Protein AF-A0A6J4R213-F1 (afdb_monomer_lite)

Sequence (146 aa):
MLTLKAARKRARQRRKAQMAAIAESDTQGRPTAKRPRILISVEPRAYRETIGDALQILRPCVEVTVVEPVDLLGEISRLEPALVICSVPETTEAGYGRFGWVEYRPYERPEARIILEGRCSEVEAVELADLLSVVDYCTAVAKTPR

Radius of gyration: 15.31 Å; chains: 1; bounding box: 41×36×39 Å

Foldseek 3Di:
DPPPVVVLVVVVVVLVVVLVVLQPPDDDDDDPQDQAEEEEAEPPPVVSVVLQVVCCVVPVSHHYHYDHPVCVQVCCVVPVHQEYAYCDDDDVSSPQQSHKYWNAQQPDPCRIWIAHNNDIDTHNHDDSVNVNSRVVSSRSVSVDDD

pLDDT: mean 80.37, std 19.04, range [37.5, 97.88]

Organism: NCBI:txid349277

Structure (mmCIF, N/CA/C/O backbone):
data_AF-A0A6J4R213-F1
#
_entry.id   AF-A0A6J4R213-F1
#
loop_
_atom_site.group_PDB
_atom_site.id
_atom_site.type_symbol
_atom_site.label_atom_id
_atom_site.label_alt_id
_atom_site.label_comp_id
_atom_site.label_asym_id
_atom_site.label_entity_id
_atom_site.label_seq_id
_atom_site.pdbx_PDB_ins_code
_atom_site.Cartn_x
_atom_site.Cartn_y
_atom_site.Cartn_z
_atom_site.occupancy
_atom_site.B_iso_or_equiv
_atom_site.auth_seq_id
_atom_site.auth_comp_id
_atom_site.auth_asym_id
_atom_site.auth_atom_id
_atom_site.pdbx_PDB_model_num
ATOM 1 N N . MET A 1 1 ? 25.607 -19.049 2.916 1.00 44.56 1 MET A N 1
ATOM 2 C CA . MET A 1 1 ? 24.168 -18.756 2.686 1.00 44.56 1 MET A CA 1
ATOM 3 C C . MET A 1 1 ? 23.314 -18.572 3.960 1.00 44.56 1 MET A C 1
ATOM 5 O O . MET A 1 1 ? 22.196 -18.089 3.830 1.00 44.56 1 MET A O 1
ATOM 9 N N . LEU A 1 2 ? 23.789 -18.870 5.185 1.00 46.53 2 LEU A N 1
ATOM 10 C CA . LEU A 1 2 ? 22.988 -18.733 6.426 1.00 46.53 2 LEU A CA 1
ATOM 11 C C . LEU A 1 2 ? 22.939 -17.321 7.064 1.00 46.53 2 LEU A C 1
ATOM 13 O O . LEU A 1 2 ? 22.125 -17.078 7.951 1.00 46.53 2 LEU A O 1
ATOM 17 N N . THR A 1 3 ? 23.767 -16.371 6.627 1.00 53.69 3 THR A N 1
ATOM 18 C CA . THR A 1 3 ? 23.972 -15.077 7.312 1.00 53.69 3 THR A CA 1
ATOM 19 C C . THR A 1 3 ? 22.920 -14.005 6.995 1.00 53.69 3 THR A C 1
ATOM 21 O O . THR A 1 3 ? 22.536 -13.245 7.884 1.00 53.69 3 THR A O 1
ATOM 24 N N . LEU A 1 4 ? 22.361 -13.984 5.779 1.00 51.00 4 LEU A N 1
ATOM 25 C CA . LEU A 1 4 ? 21.338 -13.001 5.376 1.00 51.00 4 LEU A CA 1
ATOM 26 C C . LEU A 1 4 ? 19.986 -13.205 6.081 1.00 51.00 4 LEU A C 1
ATOM 28 O O . LEU A 1 4 ? 19.347 -12.231 6.471 1.00 51.00 4 LEU A O 1
ATOM 32 N N . LYS A 1 5 ? 19.554 -14.454 6.318 1.00 42.34 5 LYS A N 1
ATOM 33 C CA . LYS A 1 5 ? 18.283 -14.738 7.020 1.00 42.34 5 LYS A CA 1
ATOM 34 C C . LYS A 1 5 ? 18.301 -14.261 8.478 1.00 42.34 5 LYS A C 1
ATOM 36 O O . LYS A 1 5 ? 17.301 -13.741 8.970 1.00 42.34 5 LYS A O 1
ATOM 41 N N . ALA A 1 6 ? 19.438 -14.394 9.161 1.00 43.41 6 ALA A N 1
ATOM 42 C CA . ALA A 1 6 ? 19.582 -13.989 10.558 1.00 43.41 6 ALA A CA 1
ATO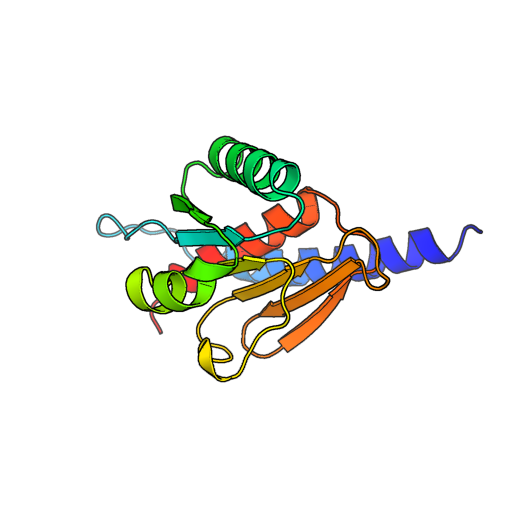M 43 C C . ALA A 1 6 ? 19.622 -12.459 10.729 1.00 43.41 6 ALA A C 1
ATOM 45 O O . ALA A 1 6 ? 19.000 -11.934 11.654 1.00 43.41 6 ALA A O 1
ATOM 46 N N . ALA A 1 7 ? 20.289 -11.737 9.820 1.00 49.31 7 ALA A N 1
ATOM 47 C CA . ALA A 1 7 ? 20.299 -10.272 9.808 1.00 49.31 7 ALA A CA 1
ATOM 48 C C . ALA A 1 7 ? 18.902 -9.692 9.510 1.00 49.31 7 ALA A C 1
ATOM 50 O O . ALA A 1 7 ? 18.431 -8.816 10.239 1.00 49.31 7 ALA A O 1
ATOM 51 N N . ARG A 1 8 ? 18.190 -10.268 8.526 1.00 54.91 8 ARG A N 1
ATOM 52 C CA . ARG A 1 8 ? 16.789 -9.938 8.197 1.00 54.91 8 ARG A CA 1
ATOM 53 C C . ARG A 1 8 ? 15.860 -10.106 9.400 1.00 54.91 8 ARG A C 1
ATOM 55 O O . ARG A 1 8 ? 15.078 -9.211 9.706 1.00 54.91 8 ARG A O 1
ATOM 62 N N . LYS A 1 9 ? 15.995 -11.213 10.143 1.00 48.47 9 LYS A N 1
ATOM 63 C CA . LYS A 1 9 ? 15.197 -11.478 11.352 1.00 48.47 9 LYS A CA 1
ATOM 64 C C . LYS A 1 9 ? 15.429 -10.430 12.446 1.00 48.47 9 LYS A C 1
ATOM 66 O O . LYS A 1 9 ? 14.470 -10.009 13.083 1.00 48.47 9 LYS A O 1
ATOM 71 N N . ARG A 1 10 ? 16.674 -9.971 12.636 1.00 54.12 10 ARG A N 1
ATOM 72 C CA . ARG A 1 10 ? 17.026 -8.956 13.649 1.00 54.12 10 ARG A CA 1
ATOM 73 C C . ARG A 1 10 ? 16.529 -7.556 13.284 1.00 54.12 10 ARG A C 1
ATOM 75 O O . ARG A 1 10 ? 16.024 -6.863 14.163 1.00 54.12 10 ARG A O 1
ATOM 82 N N . ALA A 1 11 ? 16.617 -7.157 12.013 1.00 54.28 11 ALA A N 1
ATOM 83 C CA . ALA A 1 11 ? 16.046 -5.893 11.538 1.00 54.28 11 ALA A CA 1
ATOM 84 C C . ALA A 1 11 ? 14.510 -5.897 11.656 1.00 54.28 11 ALA A C 1
ATOM 86 O O . ALA A 1 11 ? 13.928 -4.957 12.197 1.00 54.28 11 ALA A O 1
ATOM 87 N N . ARG A 1 12 ? 13.870 -7.013 11.273 1.00 55.16 12 ARG A N 1
ATOM 88 C CA . ARG A 1 12 ? 12.427 -7.251 11.437 1.00 55.16 12 ARG A CA 1
ATOM 89 C C . ARG A 1 12 ? 11.994 -7.217 12.903 1.00 55.16 12 ARG A C 1
ATOM 91 O O . ARG A 1 12 ? 10.991 -6.591 13.222 1.00 55.16 12 ARG A O 1
ATOM 98 N N . GLN A 1 13 ? 12.754 -7.839 13.809 1.00 53.97 13 GLN A N 1
ATOM 99 C CA . GLN A 1 13 ? 12.469 -7.810 15.249 1.00 53.97 13 GLN A CA 1
ATOM 100 C C . GLN A 1 13 ? 12.638 -6.421 15.859 1.00 53.97 13 GLN A C 1
ATOM 102 O O . GLN A 1 13 ? 11.805 -6.034 16.669 1.00 53.97 13 GLN A O 1
ATOM 107 N N . ARG A 1 14 ? 13.663 -5.657 15.461 1.00 58.22 14 ARG A N 1
ATOM 108 C CA . ARG A 1 14 ? 13.836 -4.271 15.925 1.00 58.22 14 ARG A CA 1
ATOM 109 C C . ARG A 1 14 ? 12.687 -3.379 15.462 1.00 58.22 14 ARG A C 1
ATOM 111 O O . ARG A 1 14 ? 12.147 -2.639 16.273 1.00 58.22 14 ARG A O 1
ATOM 118 N N . ARG A 1 15 ? 12.257 -3.523 14.203 1.00 63.62 15 ARG A N 1
ATOM 119 C CA . ARG A 1 15 ? 11.107 -2.793 13.654 1.00 63.62 15 ARG A CA 1
ATOM 120 C C . ARG A 1 15 ? 9.810 -3.192 14.362 1.00 63.62 15 ARG A C 1
ATOM 122 O O . ARG A 1 15 ? 9.115 -2.325 14.867 1.00 63.62 15 ARG A O 1
ATOM 129 N N . LYS A 1 16 ? 9.544 -4.494 14.523 1.00 52.97 16 LYS A N 1
ATOM 130 C CA . LYS A 1 16 ? 8.367 -5.006 15.248 1.00 52.97 16 LYS A CA 1
ATOM 131 C C . LYS A 1 16 ? 8.330 -4.548 16.712 1.00 52.97 16 LYS A C 1
ATOM 133 O O . LYS A 1 16 ? 7.267 -4.186 17.193 1.00 52.97 16 LYS A O 1
ATOM 138 N N . ALA A 1 17 ? 9.469 -4.540 17.407 1.00 52.00 17 ALA A N 1
ATOM 139 C CA . ALA A 1 17 ? 9.559 -4.080 18.795 1.00 52.00 17 ALA A CA 1
ATOM 140 C C . ALA A 1 17 ? 9.322 -2.566 18.919 1.00 52.00 17 ALA A C 1
ATOM 142 O O . ALA A 1 17 ? 8.603 -2.130 19.811 1.00 52.00 17 ALA A O 1
ATOM 143 N N . GLN A 1 18 ? 9.866 -1.775 17.991 1.00 56.78 18 GLN A N 1
ATOM 144 C CA . GLN A 1 18 ? 9.638 -0.331 17.948 1.00 56.78 18 GLN A CA 1
ATOM 145 C C . GLN A 1 18 ? 8.186 0.020 17.583 1.00 56.78 18 GLN A C 1
ATOM 147 O O . GLN A 1 18 ? 7.657 1.010 18.070 1.00 56.78 18 GLN A O 1
ATOM 152 N N . MET A 1 19 ? 7.528 -0.816 16.774 1.00 55.09 19 MET A N 1
ATOM 153 C CA . MET A 1 19 ? 6.115 -0.675 16.408 1.00 55.09 19 MET A CA 1
ATOM 154 C C . MET A 1 19 ? 5.158 -1.114 17.525 1.00 55.09 19 MET A C 1
ATOM 156 O O . MET A 1 19 ? 4.135 -0.469 17.731 1.00 55.09 19 MET A O 1
ATOM 160 N N . ALA A 1 20 ? 5.490 -2.176 18.267 1.00 49.78 20 ALA A N 1
ATOM 161 C CA . ALA A 1 20 ? 4.687 -2.654 19.395 1.00 49.78 20 ALA A CA 1
ATOM 162 C C . ALA A 1 20 ? 4.651 -1.641 20.552 1.00 49.78 20 ALA A C 1
ATOM 164 O O . ALA A 1 20 ? 3.597 -1.429 21.139 1.00 49.78 20 ALA A O 1
ATOM 165 N N . ALA A 1 21 ? 5.766 -0.949 20.813 1.00 49.88 21 ALA A N 1
ATOM 166 C CA . ALA A 1 21 ? 5.860 0.053 21.877 1.00 49.88 21 ALA A CA 1
ATOM 167 C C . ALA A 1 21 ? 4.953 1.286 21.674 1.00 49.88 21 ALA A C 1
ATOM 169 O O . ALA A 1 21 ? 4.696 2.014 22.626 1.00 49.88 21 ALA A O 1
ATOM 170 N N . ILE A 1 22 ? 4.474 1.535 20.450 1.00 52.34 22 ILE A N 1
ATOM 171 C CA . ILE A 1 22 ? 3.596 2.674 20.125 1.00 52.34 22 ILE A CA 1
ATOM 172 C C . ILE A 1 22 ? 2.112 2.267 20.207 1.00 52.34 22 ILE A C 1
ATOM 174 O O . ILE A 1 22 ? 1.252 3.110 20.444 1.00 52.34 22 ILE A O 1
ATOM 178 N N . ALA A 1 23 ? 1.803 0.976 20.044 1.00 50.28 23 ALA A N 1
ATOM 179 C CA . ALA A 1 23 ? 0.433 0.469 19.965 1.00 50.28 23 ALA A CA 1
ATOM 180 C C . ALA A 1 23 ? -0.250 0.257 21.333 1.00 50.28 23 ALA A C 1
ATOM 182 O O . ALA A 1 23 ? -1.474 0.179 21.383 1.00 50.28 23 ALA A O 1
ATOM 183 N N . GLU A 1 24 ? 0.506 0.150 22.430 1.00 46.56 24 GLU A N 1
ATOM 184 C CA . GLU A 1 24 ? -0.034 -0.215 23.754 1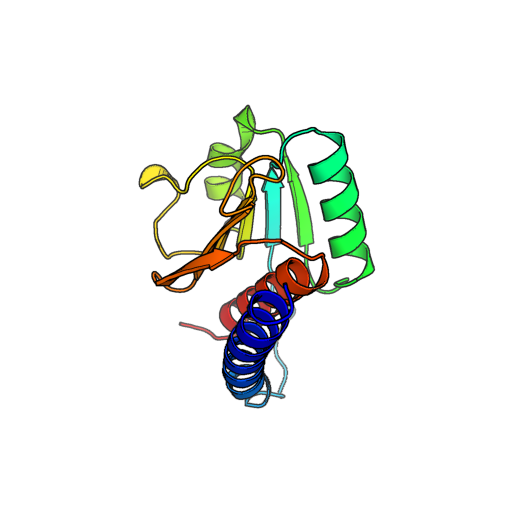.00 46.56 24 GLU A CA 1
ATOM 185 C C . GLU A 1 24 ? -0.625 0.956 24.560 1.00 46.56 24 GLU A C 1
ATOM 187 O O . GLU A 1 24 ? -1.270 0.722 25.580 1.00 46.56 24 GLU A O 1
ATOM 192 N N . SER A 1 25 ? -0.456 2.205 24.122 1.00 45.34 25 SER A N 1
ATOM 193 C CA . SER A 1 25 ? -0.666 3.354 25.014 1.00 45.34 25 SER A CA 1
ATOM 194 C C . SER A 1 25 ? -2.059 3.979 25.034 1.00 45.34 25 SER A C 1
ATOM 196 O O . SER A 1 25 ? -2.246 4.885 25.835 1.00 45.34 25 SER A O 1
ATOM 198 N N . ASP A 1 26 ? -3.042 3.560 24.230 1.00 44.81 26 ASP A N 1
ATOM 199 C CA . ASP A 1 26 ? -4.327 4.273 24.272 1.00 44.81 26 ASP A CA 1
ATOM 200 C C . ASP A 1 26 ? -5.547 3.421 23.920 1.00 44.81 26 ASP A C 1
ATOM 202 O O . ASP A 1 26 ? -5.850 3.120 22.764 1.00 44.81 26 ASP A O 1
ATOM 206 N N . THR A 1 27 ? -6.281 3.050 24.967 1.00 45.03 27 THR A N 1
ATOM 207 C CA . THR A 1 27 ? -7.622 2.476 24.880 1.00 45.03 27 THR A CA 1
ATOM 208 C C . THR A 1 27 ? -8.572 3.362 25.667 1.00 45.03 27 THR A C 1
ATOM 210 O O . THR A 1 27 ? -8.829 3.072 26.823 1.00 45.03 27 THR A O 1
ATOM 213 N N . GLN A 1 28 ? -9.169 4.391 25.066 1.00 42.00 28 GLN A N 1
ATOM 214 C CA . GLN A 1 28 ? -10.525 4.790 25.462 1.00 42.00 28 GLN A CA 1
ATOM 215 C C . GLN A 1 28 ? -11.218 5.621 24.372 1.00 42.00 28 GLN A C 1
ATOM 217 O O . GLN A 1 28 ? -10.642 6.522 23.772 1.00 42.00 28 GLN A O 1
ATOM 222 N N . GLY A 1 29 ? -12.466 5.250 24.076 1.00 52.22 29 GLY A N 1
ATOM 223 C CA . GLY A 1 29 ? -13.178 5.628 22.858 1.00 52.22 29 GLY A CA 1
ATOM 224 C C . GLY A 1 29 ? -13.765 7.041 22.803 1.00 52.22 29 GLY A C 1
ATOM 225 O O . GLY A 1 29 ? -14.162 7.614 23.815 1.00 52.22 29 GLY A O 1
ATOM 226 N N . ARG A 1 30 ? -13.911 7.542 21.565 1.00 37.50 30 ARG A N 1
ATOM 227 C CA . ARG A 1 30 ? -14.875 8.571 21.125 1.00 37.50 30 ARG A CA 1
ATOM 228 C C . ARG A 1 30 ? -14.953 8.607 19.577 1.00 37.50 30 ARG A C 1
ATOM 230 O O . ARG A 1 30 ? -14.327 7.765 18.941 1.00 37.50 30 ARG A O 1
ATOM 237 N N . PRO A 1 31 ? -15.724 9.548 18.992 1.00 41.41 31 PRO A N 1
ATOM 238 C CA . PRO A 1 31 ? -16.823 9.325 18.033 1.00 41.41 31 PRO A CA 1
ATOM 239 C C . PRO A 1 31 ? -16.362 8.696 16.711 1.00 41.41 31 PRO A C 1
ATOM 241 O O . PRO A 1 31 ? -15.197 8.854 16.384 1.00 41.41 31 PRO A O 1
ATOM 244 N N . THR A 1 32 ? -17.258 8.021 15.965 1.00 50.38 32 THR A N 1
ATOM 245 C CA . THR A 1 32 ? -16.986 7.224 14.740 1.00 50.38 32 THR A CA 1
ATOM 246 C C . THR A 1 32 ? -15.838 7.787 13.899 1.00 50.38 32 THR A C 1
ATOM 248 O O . THR A 1 32 ? -16.048 8.584 12.984 1.00 50.38 32 THR A O 1
ATOM 251 N N . ALA A 1 33 ? -14.612 7.408 14.261 1.00 58.75 33 ALA A N 1
ATOM 252 C CA . ALA A 1 33 ? -13.419 7.962 13.661 1.00 58.75 33 ALA A CA 1
ATOM 253 C C . ALA A 1 33 ? -13.434 7.520 12.205 1.00 58.75 33 ALA A C 1
ATOM 255 O O . ALA A 1 33 ? -13.605 6.327 11.928 1.00 58.75 33 ALA A O 1
ATOM 256 N N . LYS A 1 34 ? -13.326 8.484 11.285 1.00 72.94 34 LYS A N 1
ATOM 257 C CA . LYS A 1 34 ? -13.209 8.212 9.853 1.00 72.94 34 LYS A CA 1
ATOM 258 C C . LYS A 1 34 ? -12.153 7.122 9.690 1.00 72.94 34 LYS A C 1
ATOM 260 O O . LYS A 1 34 ? -11.029 7.282 10.173 1.00 72.94 34 LYS A O 1
ATOM 265 N N . ARG A 1 35 ? -12.543 5.983 9.112 1.00 86.44 35 ARG A N 1
ATOM 266 C CA . ARG A 1 35 ? -11.639 4.841 8.988 1.00 86.44 35 ARG A CA 1
ATOM 267 C C . ARG A 1 35 ? -10.410 5.297 8.200 1.00 86.44 35 ARG A C 1
ATOM 269 O O . ARG A 1 35 ? -10.580 5.963 7.176 1.00 86.44 35 ARG A O 1
ATOM 276 N N . PRO A 1 36 ? -9.187 4.986 8.661 1.00 92.56 36 PRO A N 1
ATOM 277 C CA . PRO A 1 36 ? -7.996 5.332 7.907 1.00 92.56 36 PRO A CA 1
ATOM 278 C C . PRO A 1 36 ? -8.089 4.740 6.501 1.00 92.56 36 PRO A C 1
ATOM 280 O O . PRO A 1 36 ? -8.470 3.577 6.336 1.00 92.56 36 PRO A O 1
ATOM 283 N N . ARG A 1 37 ? -7.763 5.557 5.500 1.00 95.19 37 ARG A N 1
ATOM 284 C CA . ARG A 1 37 ? -7.821 5.166 4.092 1.00 95.19 37 ARG A CA 1
ATOM 285 C C . ARG A 1 37 ? -6.468 4.707 3.598 1.00 95.19 37 ARG A C 1
ATOM 287 O O . ARG A 1 37 ? -5.467 5.386 3.830 1.00 95.19 37 ARG A O 1
ATOM 294 N N . ILE A 1 38 ? -6.464 3.585 2.896 1.00 96.44 38 ILE A N 1
ATOM 295 C CA . ILE A 1 38 ? -5.293 3.008 2.247 1.00 96.44 38 ILE A CA 1
ATOM 296 C C . ILE A 1 38 ? -5.534 3.048 0.743 1.00 96.44 38 ILE A C 1
ATOM 298 O O . ILE A 1 38 ? -6.513 2.484 0.255 1.00 96.44 38 ILE A O 1
ATOM 302 N N . LEU A 1 39 ? -4.645 3.716 0.018 1.00 96.69 39 LEU A N 1
ATOM 303 C CA . LEU A 1 39 ? -4.708 3.821 -1.433 1.00 96.69 39 LEU A CA 1
ATOM 304 C C . LEU A 1 39 ? -3.712 2.847 -2.060 1.00 96.69 39 LEU A C 1
ATOM 306 O O . LEU A 1 39 ? -2.560 2.786 -1.627 1.00 96.69 39 LEU A O 1
ATOM 310 N N . ILE A 1 40 ? -4.139 2.089 -3.068 1.00 97.56 40 ILE A N 1
ATOM 311 C CA . ILE A 1 40 ? -3.307 1.069 -3.713 1.00 97.56 40 ILE A CA 1
ATOM 312 C C . ILE A 1 40 ? -3.263 1.302 -5.216 1.00 97.56 40 ILE A C 1
ATOM 314 O O . ILE A 1 40 ? -4.290 1.294 -5.886 1.00 97.56 40 ILE A O 1
ATOM 318 N N . SER A 1 41 ? -2.050 1.447 -5.736 1.00 96.88 41 SER A N 1
ATOM 319 C CA . SER A 1 41 ? -1.753 1.671 -7.150 1.00 96.88 41 SER A CA 1
ATOM 320 C C . SER A 1 41 ? -0.472 0.929 -7.555 1.00 96.88 41 SER A C 1
ATOM 322 O O . SER A 1 41 ? 0.500 1.515 -8.041 1.00 96.88 41 SER A O 1
ATOM 324 N N . VAL A 1 42 ? -0.433 -0.369 -7.262 1.00 95.69 42 VAL A N 1
ATOM 325 C CA . VAL A 1 42 ? 0.673 -1.274 -7.610 1.00 95.69 42 VAL A CA 1
ATOM 326 C C . VAL A 1 42 ? 0.454 -1.857 -9.009 1.00 95.69 42 VAL A C 1
ATOM 328 O O . VAL A 1 42 ? -0.676 -2.177 -9.385 1.00 95.69 42 VAL A O 1
ATOM 331 N N . GLU A 1 43 ? 1.538 -2.019 -9.762 1.00 92.81 43 GLU A N 1
ATOM 332 C CA . GLU A 1 43 ? 1.573 -2.795 -11.001 1.00 92.81 43 GLU A CA 1
ATOM 333 C C . GLU A 1 43 ? 2.296 -4.141 -10.790 1.00 92.81 43 GLU A C 1
ATOM 335 O O . GLU A 1 43 ? 3.268 -4.202 -10.028 1.00 92.81 43 GLU A O 1
ATOM 340 N N . PRO A 1 44 ? 1.856 -5.228 -11.457 1.00 94.38 44 PRO A N 1
ATOM 341 C CA . PRO A 1 44 ? 0.737 -5.298 -12.406 1.00 94.38 44 PRO A CA 1
ATOM 342 C C . PRO A 1 44 ? -0.643 -5.158 -11.733 1.00 94.38 44 PRO A C 1
ATOM 344 O O . PRO A 1 44 ? -0.770 -5.394 -10.534 1.00 94.38 44 PRO A O 1
ATOM 347 N N . ARG A 1 45 ? -1.702 -4.857 -12.500 1.00 95.38 45 ARG A N 1
ATOM 348 C CA . ARG A 1 45 ? -3.100 -4.775 -12.011 1.00 95.38 45 ARG A CA 1
ATOM 349 C C . ARG A 1 45 ? -3.507 -5.893 -11.041 1.00 95.38 45 ARG A C 1
ATOM 351 O O . ARG A 1 45 ? -4.068 -5.612 -9.984 1.00 95.38 45 ARG A O 1
ATOM 358 N N . ALA A 1 46 ? -3.157 -7.142 -11.353 1.00 95.75 46 ALA A N 1
ATOM 359 C CA . ALA A 1 46 ? -3.462 -8.287 -10.494 1.00 95.75 46 ALA A CA 1
ATOM 360 C C . ALA A 1 46 ? -2.897 -8.132 -9.068 1.00 95.75 46 ALA A C 1
ATOM 362 O O . ALA A 1 46 ? -3.487 -8.627 -8.109 1.00 95.75 46 ALA A O 1
ATOM 363 N N . TYR A 1 47 ? -1.772 -7.429 -8.904 1.00 95.44 47 TYR A N 1
ATOM 364 C CA . TYR A 1 47 ? -1.169 -7.180 -7.598 1.00 95.44 47 TYR A CA 1
ATOM 365 C C . TYR A 1 47 ? -1.978 -6.161 -6.805 1.00 95.44 47 TYR A C 1
ATOM 367 O O . TYR A 1 47 ? -2.284 -6.434 -5.648 1.00 95.44 47 TYR A O 1
ATOM 375 N N . ARG A 1 48 ? -2.361 -5.014 -7.388 1.00 96.00 48 ARG A N 1
ATOM 376 C CA . ARG A 1 48 ? -3.174 -4.029 -6.649 1.00 96.00 48 ARG A CA 1
ATOM 377 C C . ARG A 1 48 ? -4.539 -4.583 -6.249 1.00 96.00 48 ARG A C 1
ATOM 379 O O . ARG A 1 48 ? -4.979 -4.306 -5.138 1.00 96.00 48 ARG A O 1
ATOM 386 N N . GLU A 1 49 ? -5.155 -5.399 -7.104 1.00 97.50 49 GLU A N 1
ATOM 387 C CA . GLU A 1 49 ? -6.419 -6.082 -6.808 1.00 97.50 49 GLU A CA 1
ATOM 388 C C . GLU A 1 49 ? -6.228 -7.078 -5.652 1.00 97.50 49 GLU A C 1
ATOM 390 O O . GLU A 1 49 ? -6.852 -6.939 -4.603 1.00 97.50 49 GLU A O 1
ATOM 395 N N . THR A 1 50 ? -5.263 -7.998 -5.770 1.00 97.62 50 THR A N 1
ATOM 396 C CA . THR A 1 50 ? -5.015 -9.033 -4.747 1.00 97.62 50 THR A CA 1
ATOM 397 C C . THR A 1 50 ? -4.582 -8.445 -3.402 1.00 97.62 50 THR A C 1
ATOM 399 O O . THR A 1 50 ? -5.045 -8.881 -2.348 1.00 97.62 50 THR A O 1
ATOM 402 N N . ILE A 1 51 ? -3.675 -7.462 -3.410 1.00 97.00 51 ILE A N 1
ATOM 403 C CA . ILE A 1 51 ? -3.224 -6.790 -2.185 1.00 97.00 51 ILE A CA 1
ATOM 404 C C . ILE A 1 51 ? -4.396 -6.029 -1.563 1.00 97.00 51 ILE A C 1
ATOM 406 O O . ILE A 1 51 ? -4.572 -6.095 -0.348 1.00 97.00 51 ILE A O 1
ATOM 410 N N . GLY A 1 52 ? -5.212 -5.347 -2.373 1.00 97.50 52 GLY A N 1
ATOM 411 C CA . GLY A 1 52 ? -6.394 -4.636 -1.896 1.00 97.50 52 GLY A CA 1
ATOM 412 C C . GLY A 1 52 ? -7.386 -5.547 -1.189 1.00 97.50 52 GLY A C 1
ATOM 413 O O . GLY A 1 52 ? -7.742 -5.281 -0.038 1.00 97.50 52 GLY A O 1
ATOM 414 N N . ASP A 1 53 ? -7.739 -6.664 -1.820 1.00 97.69 53 ASP A N 1
ATOM 415 C CA . ASP A 1 53 ? -8.643 -7.659 -1.244 1.00 97.69 53 ASP A CA 1
ATOM 416 C C . ASP A 1 53 ? -8.078 -8.250 0.053 1.00 97.69 53 ASP A C 1
ATOM 418 O O . ASP A 1 53 ? -8.768 -8.315 1.075 1.00 97.69 53 ASP A O 1
ATOM 422 N N . ALA A 1 54 ? -6.794 -8.621 0.055 1.00 97.88 54 ALA A N 1
ATOM 423 C CA . ALA A 1 54 ? -6.133 -9.162 1.238 1.00 97.88 54 ALA A CA 1
ATOM 424 C C . ALA A 1 54 ? -6.133 -8.161 2.404 1.00 97.88 54 ALA A C 1
ATOM 426 O O . ALA A 1 54 ? -6.423 -8.542 3.541 1.00 97.88 54 ALA A O 1
ATOM 427 N N . LEU A 1 55 ? -5.841 -6.882 2.148 1.00 96.75 55 LEU A N 1
ATOM 428 C CA . LEU A 1 55 ? -5.877 -5.843 3.178 1.00 96.75 55 LEU A CA 1
ATOM 429 C C . LEU A 1 55 ? -7.298 -5.619 3.700 1.00 96.75 55 LEU A C 1
ATOM 431 O O . LEU A 1 55 ? -7.482 -5.526 4.913 1.00 96.75 55 LEU A O 1
ATOM 435 N N . GLN A 1 56 ? -8.302 -5.598 2.823 1.00 95.19 56 GLN A N 1
ATOM 436 C CA . GLN A 1 56 ? -9.691 -5.393 3.225 1.00 95.19 56 GLN A CA 1
ATOM 437 C C . GLN A 1 56 ? -10.213 -6.535 4.113 1.00 95.19 56 GLN A C 1
ATOM 439 O O . GLN A 1 56 ? -10.924 -6.273 5.087 1.00 95.19 56 GLN A O 1
ATOM 444 N N . ILE A 1 57 ? -9.827 -7.781 3.812 1.00 97.19 57 ILE A N 1
ATOM 445 C CA . ILE A 1 57 ? -10.170 -8.975 4.600 1.00 97.19 57 ILE A CA 1
ATOM 446 C C . ILE A 1 57 ? -9.429 -8.982 5.941 1.00 97.19 57 ILE A C 1
ATOM 448 O O . ILE A 1 57 ? -10.030 -9.207 6.991 1.00 97.19 57 ILE A O 1
ATOM 452 N N . LEU A 1 58 ? -8.114 -8.750 5.922 1.00 97.38 58 LEU A N 1
ATOM 453 C CA . LEU A 1 58 ? -7.262 -8.903 7.104 1.00 97.38 58 LEU A CA 1
ATOM 454 C C . LEU A 1 58 ? -7.307 -7.688 8.037 1.00 97.38 58 LEU A C 1
ATOM 456 O O . LEU A 1 58 ? -6.925 -7.808 9.204 1.00 97.38 58 LEU A O 1
ATOM 460 N N . ARG A 1 59 ? -7.743 -6.523 7.547 1.00 95.19 59 ARG A N 1
ATOM 461 C CA . ARG A 1 59 ? -7.887 -5.270 8.301 1.00 95.19 59 ARG A CA 1
ATOM 462 C C . ARG A 1 59 ? -9.236 -4.610 7.992 1.00 95.19 59 ARG A C 1
ATOM 464 O O . ARG A 1 59 ? -9.289 -3.531 7.410 1.00 95.19 59 ARG A O 1
ATOM 471 N N . PRO A 1 60 ? -10.357 -5.179 8.467 1.00 93.81 60 PRO A N 1
ATOM 472 C CA . PRO A 1 60 ? -11.696 -4.645 8.191 1.00 93.81 60 PRO A CA 1
ATOM 473 C C . PRO A 1 60 ? -11.959 -3.259 8.806 1.00 93.81 60 PRO A C 1
ATOM 475 O O . PRO A 1 60 ? -13.008 -2.662 8.567 1.00 93.81 60 PRO A O 1
ATOM 478 N N . CYS A 1 61 ? -11.038 -2.748 9.629 1.00 90.25 61 CYS A N 1
ATOM 479 C CA . CYS A 1 61 ? -11.094 -1.423 10.235 1.00 90.25 61 CYS A CA 1
ATOM 480 C C . CYS A 1 61 ? -10.546 -0.297 9.340 1.00 90.25 61 CYS A C 1
ATOM 482 O O . CYS A 1 61 ? -10.688 0.865 9.724 1.00 90.25 61 CYS A O 1
ATOM 484 N N . VAL A 1 62 ? -9.963 -0.611 8.177 1.00 93.56 62 VAL A N 1
ATOM 485 C CA . VAL A 1 62 ? -9.510 0.382 7.189 1.00 93.56 62 VAL A CA 1
ATOM 486 C C . VAL A 1 62 ? -10.422 0.425 5.967 1.00 93.56 62 VAL A C 1
ATOM 488 O O . VAL A 1 62 ? -11.107 -0.548 5.649 1.00 93.56 62 VAL A O 1
ATOM 491 N N . GLU A 1 63 ? -10.432 1.571 5.292 1.00 95.81 63 GLU A N 1
ATOM 492 C CA . GLU A 1 63 ? -11.032 1.738 3.967 1.00 95.81 63 GLU A CA 1
ATOM 493 C C . GLU A 1 63 ? -9.941 1.542 2.913 1.00 95.81 63 GLU A C 1
ATOM 495 O O . GLU A 1 63 ? -8.986 2.318 2.864 1.00 95.81 63 GLU A O 1
ATOM 500 N N . VAL A 1 64 ? -10.061 0.512 2.076 1.00 96.75 64 VAL A N 1
ATOM 501 C CA . VAL A 1 64 ? -9.105 0.256 0.991 1.00 96.75 64 VAL A CA 1
ATOM 502 C C . VAL A 1 64 ? -9.674 0.775 -0.324 1.00 96.75 64 VAL A C 1
ATOM 504 O O . VAL A 1 64 ? -10.812 0.481 -0.675 1.00 96.75 64 VAL A O 1
ATOM 507 N N . THR A 1 65 ? -8.891 1.558 -1.062 1.00 97.56 65 THR A N 1
ATOM 508 C CA . THR A 1 65 ? -9.241 2.028 -2.408 1.00 97.56 65 THR A CA 1
ATOM 509 C C . THR A 1 65 ? -8.149 1.607 -3.383 1.00 97.56 65 THR A C 1
ATOM 511 O O . THR A 1 65 ? -6.993 2.000 -3.240 1.00 97.56 65 THR A O 1
ATOM 514 N N . VAL A 1 66 ? -8.518 0.795 -4.372 1.00 97.81 66 VAL A N 1
ATOM 515 C CA . VAL A 1 66 ? -7.641 0.415 -5.484 1.00 97.81 66 VAL A CA 1
ATOM 516 C C . VAL A 1 66 ? -7.863 1.408 -6.618 1.00 97.81 66 VAL A C 1
ATOM 518 O O . VAL A 1 66 ? -9.005 1.646 -7.005 1.00 97.81 66 VAL A O 1
ATOM 521 N N . VAL A 1 67 ? -6.787 1.997 -7.132 1.00 96.25 67 VAL A N 1
ATOM 522 C CA . VAL A 1 67 ? -6.840 3.025 -8.178 1.00 96.25 67 VAL A CA 1
ATOM 523 C C . VAL A 1 67 ? -5.869 2.709 -9.302 1.00 96.25 67 VAL A C 1
ATOM 525 O O . VAL A 1 67 ? -4.900 1.965 -9.127 1.00 96.25 67 VAL A O 1
ATOM 528 N N . GLU A 1 68 ? -6.149 3.265 -10.474 1.00 94.94 68 GLU A N 1
ATOM 529 C CA . GLU A 1 68 ? -5.223 3.221 -11.596 1.00 94.94 68 GLU A CA 1
ATOM 530 C C . GLU A 1 68 ? -4.030 4.160 -11.340 1.00 94.94 68 GLU A C 1
ATOM 532 O O . GLU A 1 68 ? -4.211 5.225 -10.740 1.00 94.94 68 GLU A O 1
ATOM 537 N N . PRO A 1 69 ? -2.818 3.834 -11.832 1.00 91.50 69 PRO A N 1
ATOM 538 C CA . PRO A 1 69 ? -1.647 4.699 -11.663 1.00 91.50 69 PRO A CA 1
ATOM 539 C C . PRO A 1 69 ? -1.834 6.127 -12.170 1.00 91.50 69 PRO A C 1
ATOM 541 O O . PRO A 1 69 ? -1.296 7.059 -11.577 1.00 91.50 69 PRO A O 1
ATOM 544 N N . VAL A 1 70 ? -2.618 6.301 -13.237 1.00 91.75 70 VAL A N 1
ATOM 545 C CA . VAL A 1 70 ? -2.921 7.619 -13.813 1.00 91.75 70 VAL A CA 1
ATOM 546 C C . VAL A 1 70 ? -3.766 8.493 -12.879 1.00 91.75 70 VAL A C 1
ATOM 548 O O . VAL A 1 70 ? -3.625 9.713 -12.895 1.00 91.75 70 VAL A O 1
ATOM 551 N N . ASP A 1 71 ? -4.577 7.884 -12.014 1.00 93.44 71 ASP A N 1
ATOM 552 C CA . ASP A 1 71 ? -5.495 8.594 -11.119 1.00 93.44 71 ASP A CA 1
ATOM 553 C C . ASP A 1 71 ? -4.888 8.850 -9.729 1.00 93.44 71 ASP A C 1
ATOM 555 O O . ASP A 1 71 ? -5.421 9.640 -8.947 1.00 93.44 71 ASP A O 1
ATOM 559 N N . LEU A 1 72 ? -3.750 8.219 -9.412 1.00 92.38 72 LEU A N 1
ATOM 560 C CA . LEU A 1 72 ? -3.148 8.186 -8.074 1.00 92.38 72 LEU A CA 1
ATOM 561 C C . LEU A 1 72 ? -3.025 9.571 -7.418 1.00 92.38 72 LEU A C 1
ATOM 563 O O . LEU A 1 72 ? -3.455 9.747 -6.280 1.00 92.38 72 LEU A O 1
ATOM 567 N N . LEU A 1 73 ? -2.462 10.565 -8.113 1.00 90.12 73 LEU A N 1
ATOM 568 C CA . LEU A 1 73 ? -2.241 11.906 -7.547 1.00 90.12 73 LEU A CA 1
ATOM 569 C C . LEU A 1 73 ? -3.552 12.668 -7.291 1.00 90.12 73 LEU A C 1
ATOM 571 O O . LEU A 1 73 ? -3.691 13.351 -6.268 1.00 90.12 73 LEU A O 1
ATOM 575 N N . GLY A 1 74 ? -4.529 12.520 -8.192 1.00 90.88 74 GLY A N 1
ATOM 576 C CA . GLY A 1 74 ? -5.862 13.099 -8.020 1.00 90.88 74 GLY A CA 1
ATOM 577 C C . GLY A 1 74 ? -6.573 12.498 -6.809 1.00 90.88 74 GLY A C 1
ATOM 578 O O . GLY A 1 74 ? -7.153 13.213 -5.989 1.00 90.88 74 GLY A O 1
ATOM 579 N N . GLU A 1 75 ? -6.444 11.185 -6.640 1.00 93.25 75 GLU A N 1
ATOM 580 C CA . GLU A 1 75 ? -7.050 10.444 -5.540 1.00 93.25 75 GLU A CA 1
ATOM 581 C C . GLU A 1 75 ? -6.380 10.711 -4.191 1.00 93.25 75 GLU A C 1
ATOM 583 O O . GLU A 1 75 ? -7.078 10.836 -3.185 1.00 93.25 75 GLU A O 1
ATOM 588 N N . ILE A 1 76 ? -5.057 10.901 -4.149 1.00 91.44 76 ILE A N 1
ATOM 589 C CA . ILE A 1 76 ? -4.348 11.346 -2.937 1.00 91.44 76 ILE A CA 1
ATOM 590 C C . ILE A 1 76 ? -4.926 12.672 -2.434 1.00 91.44 76 ILE A C 1
ATOM 592 O O . ILE A 1 76 ? -5.272 12.790 -1.256 1.00 91.44 76 ILE A O 1
ATOM 596 N N . SER A 1 77 ? -5.076 13.649 -3.333 1.00 88.75 77 SER A N 1
ATOM 597 C CA . SER A 1 77 ? -5.604 14.976 -2.997 1.00 88.75 77 SER A CA 1
ATOM 598 C C . SER A 1 77 ? -7.056 14.919 -2.521 1.00 88.75 77 SER A C 1
ATOM 600 O O . SER A 1 77 ? -7.439 15.632 -1.597 1.00 88.75 77 SER A O 1
ATOM 602 N N . ARG A 1 78 ? -7.868 14.054 -3.139 1.00 89.94 78 ARG A N 1
ATOM 603 C CA . ARG A 1 78 ? -9.300 13.922 -2.848 1.00 89.94 78 ARG A CA 1
ATOM 604 C C . ARG A 1 78 ? -9.587 13.144 -1.566 1.00 89.94 78 ARG A C 1
ATOM 606 O O . ARG A 1 78 ? -10.523 13.472 -0.837 1.00 89.94 78 ARG A O 1
ATOM 613 N N . LEU A 1 79 ? -8.852 12.060 -1.332 1.00 90.00 79 LEU A N 1
ATOM 614 C CA . LEU A 1 79 ? -9.194 11.081 -0.301 1.00 90.00 79 LEU A CA 1
ATOM 615 C C . LEU A 1 79 ? -8.459 11.302 1.016 1.00 90.00 79 LEU A C 1
ATOM 617 O O . LEU A 1 79 ? -8.962 10.813 2.036 1.00 90.00 79 LEU A O 1
ATOM 621 N N . GLU A 1 80 ? -7.337 12.028 0.984 1.00 89.44 80 GLU A N 1
ATOM 622 C CA . GLU A 1 80 ? -6.425 12.242 2.112 1.00 89.44 80 GLU A CA 1
ATOM 623 C C . GLU A 1 80 ? -6.077 10.914 2.809 1.00 89.44 80 GLU A C 1
ATOM 625 O O . GLU A 1 80 ? -6.507 10.663 3.941 1.00 89.44 80 GLU A O 1
ATOM 630 N N . PRO A 1 81 ? -5.374 9.999 2.113 1.00 92.94 81 PRO A N 1
ATOM 631 C CA . PRO A 1 81 ? -5.081 8.677 2.646 1.00 92.94 81 PRO A CA 1
ATOM 632 C C . PRO A 1 81 ? -4.129 8.748 3.843 1.00 92.94 81 PRO A C 1
ATOM 634 O O . PRO A 1 81 ? -3.312 9.656 3.961 1.00 92.94 81 PRO A O 1
ATOM 637 N N . ALA A 1 82 ? -4.196 7.740 4.712 1.00 93.62 82 ALA A N 1
ATOM 638 C CA . ALA A 1 82 ? -3.203 7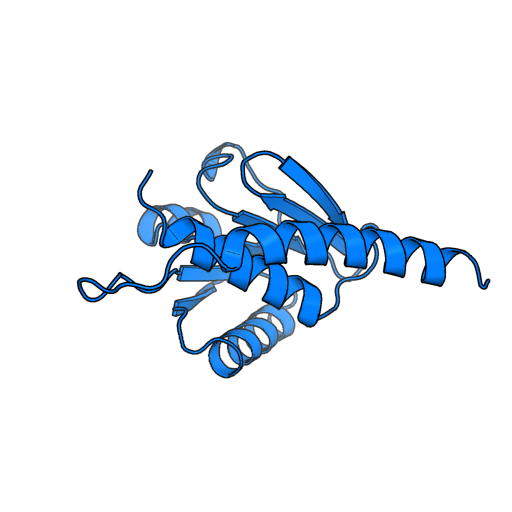.521 5.764 1.00 93.62 82 ALA A CA 1
ATOM 639 C C . ALA A 1 82 ? -1.962 6.779 5.234 1.00 93.62 82 ALA A C 1
ATOM 641 O O . ALA A 1 82 ? -0.879 6.872 5.816 1.00 93.62 82 ALA A O 1
ATOM 642 N N . LEU A 1 83 ? -2.119 6.028 4.141 1.00 94.75 83 LEU A N 1
ATOM 643 C CA . LEU A 1 83 ? -1.060 5.260 3.495 1.00 94.75 83 LEU A CA 1
ATOM 644 C C . LEU A 1 83 ? -1.329 5.124 1.994 1.00 94.75 83 LEU A C 1
ATOM 646 O O . LEU A 1 83 ? -2.456 4.836 1.588 1.00 94.75 83 LEU A O 1
ATOM 650 N N . VAL A 1 84 ? -0.273 5.243 1.196 1.00 95.69 84 VAL A N 1
ATOM 651 C CA . VAL A 1 84 ? -0.256 4.898 -0.228 1.00 95.69 84 VAL A CA 1
ATOM 652 C C . VAL A 1 84 ? 0.692 3.721 -0.445 1.00 95.69 84 VAL A C 1
ATOM 654 O O . VAL A 1 84 ? 1.826 3.745 0.027 1.00 95.69 84 VAL A O 1
ATOM 657 N N . ILE A 1 85 ? 0.239 2.698 -1.170 1.00 96.19 85 ILE A N 1
ATOM 658 C CA . ILE A 1 85 ? 1.055 1.573 -1.640 1.00 96.19 85 ILE A CA 1
ATOM 659 C C . ILE A 1 85 ? 1.027 1.592 -3.165 1.00 96.19 85 ILE A C 1
ATOM 661 O O . ILE A 1 85 ? -0.021 1.377 -3.771 1.00 96.19 85 ILE A O 1
ATOM 665 N N . CYS A 1 86 ? 2.151 1.861 -3.816 1.00 95.50 86 CYS A N 1
ATOM 666 C CA . CYS A 1 86 ? 2.189 2.020 -5.267 1.00 95.50 86 CYS A CA 1
ATOM 667 C C . CYS A 1 86 ? 3.533 1.599 -5.857 1.00 95.50 86 CYS A C 1
ATOM 669 O O . CYS A 1 86 ? 4.491 1.371 -5.128 1.00 95.50 86 CYS A O 1
ATOM 671 N N . SER A 1 87 ? 3.612 1.495 -7.182 1.00 93.12 87 SER A N 1
ATOM 672 C CA . SER A 1 87 ? 4.868 1.155 -7.872 1.00 93.12 87 SER A CA 1
ATOM 673 C C . SER A 1 87 ? 5.719 2.369 -8.252 1.00 93.12 87 SER A C 1
ATOM 675 O O . SER A 1 87 ? 6.820 2.214 -8.781 1.00 93.12 87 SER A O 1
ATOM 677 N N . VAL A 1 88 ? 5.229 3.578 -7.975 1.00 87.69 88 VAL A N 1
ATOM 678 C CA . VAL A 1 88 ? 5.915 4.831 -8.301 1.00 87.69 88 VAL A CA 1
ATOM 679 C C . VAL A 1 88 ? 6.622 5.407 -7.067 1.00 87.69 88 VAL A C 1
ATOM 681 O O . VAL A 1 88 ? 6.179 5.184 -5.936 1.00 87.69 88 VAL A O 1
ATOM 684 N N . PRO A 1 89 ? 7.755 6.108 -7.247 1.00 83.38 89 PRO A N 1
ATOM 685 C CA . PRO A 1 89 ? 8.419 6.778 -6.136 1.00 83.38 89 PRO A CA 1
ATOM 686 C C . PRO A 1 89 ? 7.544 7.892 -5.550 1.00 83.38 89 PRO A C 1
ATOM 688 O O . PRO A 1 89 ? 6.735 8.489 -6.261 1.00 83.38 89 PRO A O 1
ATOM 691 N N . GLU A 1 90 ? 7.736 8.190 -4.262 1.00 76.50 90 GLU A N 1
ATOM 692 C CA . GLU A 1 90 ? 7.117 9.363 -3.633 1.00 76.50 90 GLU A CA 1
ATOM 693 C C . GLU A 1 90 ? 7.583 10.629 -4.361 1.00 76.50 90 GLU A C 1
ATOM 695 O O . GLU A 1 90 ? 8.786 10.855 -4.529 1.00 76.50 90 GLU A O 1
ATOM 700 N N . THR A 1 91 ? 6.634 11.455 -4.796 1.00 70.31 91 THR A N 1
ATOM 701 C CA . THR A 1 91 ? 6.911 12.761 -5.398 1.00 70.31 91 THR A CA 1
ATOM 702 C C . THR A 1 91 ? 6.627 13.868 -4.388 1.00 70.31 91 THR A C 1
ATOM 704 O O . THR A 1 91 ? 5.748 13.751 -3.533 1.00 70.31 91 THR A O 1
ATOM 707 N N . THR A 1 92 ? 7.348 14.986 -4.486 1.00 60.66 92 THR A N 1
ATOM 708 C CA . THR A 1 92 ? 7.112 16.171 -3.641 1.00 60.66 92 THR A CA 1
ATOM 709 C C . THR A 1 92 ? 5.697 16.735 -3.799 1.00 60.66 92 THR A C 1
ATOM 711 O O . THR A 1 92 ? 5.158 17.308 -2.854 1.00 60.66 92 THR A O 1
ATOM 714 N N . GLU A 1 93 ? 5.072 16.516 -4.958 1.00 62.47 93 GLU A N 1
ATOM 715 C CA . GLU A 1 93 ? 3.694 16.909 -5.274 1.00 62.47 93 GLU A CA 1
ATOM 716 C C . GLU A 1 93 ? 2.647 16.145 -4.450 1.00 62.47 93 GLU A C 1
ATOM 718 O O . GLU A 1 93 ? 1.571 16.673 -4.184 1.00 62.47 93 GLU A O 1
ATOM 723 N N . ALA A 1 94 ? 2.967 14.932 -3.988 1.00 62.03 94 ALA A N 1
ATOM 724 C CA . ALA A 1 94 ? 2.050 14.110 -3.205 1.00 62.03 94 ALA A CA 1
ATOM 725 C C . ALA A 1 94 ? 1.949 14.540 -1.726 1.00 62.03 94 ALA A C 1
ATOM 727 O O . ALA A 1 94 ? 1.067 14.070 -1.014 1.00 62.03 94 ALA A O 1
ATOM 728 N N . GLY A 1 95 ? 2.794 15.464 -1.254 1.00 5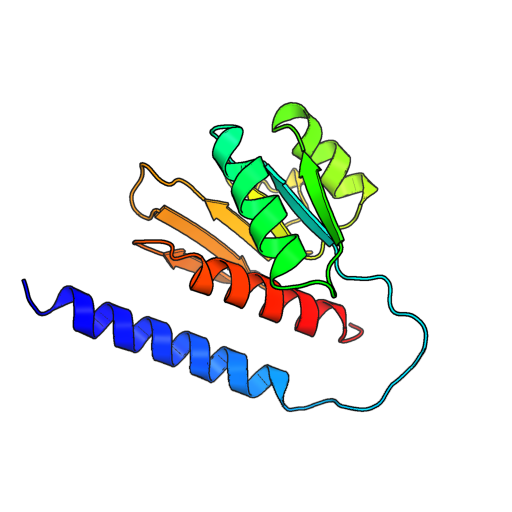9.34 95 GLY A N 1
ATOM 729 C CA . GLY A 1 95 ? 2.772 15.940 0.132 1.00 59.34 95 GLY A CA 1
ATOM 730 C C . GLY A 1 95 ? 3.660 15.110 1.058 1.00 59.34 95 GLY A C 1
ATOM 731 O O . GLY A 1 95 ? 3.169 14.409 1.945 1.00 59.34 95 GLY A O 1
ATOM 732 N N . TYR A 1 96 ? 4.973 15.253 0.867 1.00 64.06 96 TYR A N 1
ATOM 733 C CA . TYR A 1 96 ? 6.021 14.579 1.637 1.00 64.06 96 TYR A CA 1
ATOM 734 C C . TYR A 1 96 ? 5.748 14.607 3.151 1.00 64.06 96 TYR A C 1
ATOM 736 O O . TYR A 1 96 ? 5.587 15.672 3.754 1.00 64.06 96 TYR A O 1
ATOM 744 N N . GLY A 1 97 ? 5.684 13.429 3.777 1.00 67.56 97 GLY A N 1
ATOM 745 C CA . GLY A 1 97 ? 5.510 13.282 5.230 1.00 67.56 97 GLY A CA 1
ATOM 746 C C . GLY A 1 97 ? 4.097 13.538 5.784 1.00 67.56 97 GLY A C 1
ATOM 747 O O . GLY A 1 97 ? 3.909 13.491 7.006 1.00 67.56 97 GLY A O 1
ATOM 748 N N . ARG A 1 98 ? 3.084 13.785 4.937 1.00 77.88 98 ARG A N 1
ATOM 749 C CA . ARG A 1 98 ? 1.679 13.882 5.389 1.00 77.88 98 ARG A CA 1
ATOM 750 C C . ARG A 1 98 ? 1.068 12.520 5.715 1.00 77.88 98 ARG A C 1
ATOM 752 O O . ARG A 1 98 ? 0.258 12.434 6.633 1.00 77.88 98 ARG A O 1
ATOM 759 N N . PHE A 1 99 ? 1.470 11.482 4.995 1.00 87.88 99 PHE A N 1
ATOM 760 C CA . PHE A 1 99 ? 0.968 10.116 5.117 1.00 87.88 99 PHE A CA 1
ATOM 761 C C . PHE A 1 99 ? 2.096 9.113 4.860 1.00 87.88 99 PHE A C 1
ATOM 763 O O . PHE A 1 99 ? 3.204 9.497 4.485 1.00 87.88 99 PHE A O 1
ATOM 770 N N . GLY A 1 100 ? 1.844 7.830 5.117 1.00 92.38 100 GLY A N 1
ATOM 771 C CA . GLY A 1 100 ? 2.822 6.788 4.824 1.00 92.38 100 GLY A CA 1
ATOM 772 C C . GLY A 1 100 ? 2.927 6.504 3.327 1.00 92.38 100 GLY A C 1
ATOM 773 O O . GLY A 1 100 ? 1.917 6.495 2.625 1.00 92.38 100 GLY A O 1
ATOM 774 N N . TRP A 1 101 ? 4.128 6.197 2.848 1.00 94.88 101 TRP A N 1
ATOM 775 C CA . TRP A 1 101 ? 4.370 5.794 1.465 1.00 94.88 101 TRP A CA 1
ATOM 776 C C . TRP A 1 101 ? 5.070 4.443 1.409 1.00 94.88 101 TRP A C 1
ATOM 778 O O . TRP A 1 101 ? 6.078 4.226 2.082 1.00 94.88 101 TRP A O 1
ATOM 788 N N . VAL A 1 102 ? 4.563 3.541 0.577 1.00 95.38 102 VAL A N 1
ATOM 789 C CA . VAL A 1 102 ? 5.238 2.307 0.187 1.00 95.38 102 VAL A CA 1
ATOM 790 C C . VAL A 1 102 ? 5.377 2.316 -1.324 1.00 95.38 102 VAL A C 1
ATOM 792 O O . VAL A 1 102 ? 4.411 2.134 -2.060 1.00 95.38 102 VAL A O 1
ATOM 795 N N . GLU A 1 103 ? 6.606 2.511 -1.769 1.00 95.31 103 GLU A N 1
ATOM 796 C CA . GLU A 1 103 ? 7.034 2.291 -3.140 1.00 95.31 103 GLU A CA 1
ATOM 797 C C . GLU A 1 103 ? 7.394 0.805 -3.257 1.00 95.31 103 GLU A C 1
ATOM 799 O O . GLU A 1 103 ? 8.442 0.390 -2.768 1.00 95.31 103 GLU A O 1
ATOM 804 N N . TYR A 1 104 ? 6.502 -0.006 -3.830 1.00 94.94 104 TYR A N 1
ATOM 805 C CA . TYR A 1 104 ? 6.659 -1.450 -3.991 1.00 94.94 104 TYR A CA 1
ATOM 806 C C . TYR A 1 104 ? 6.997 -1.821 -5.439 1.00 94.94 104 TYR A C 1
ATOM 808 O O . TYR A 1 104 ? 6.206 -1.611 -6.365 1.00 94.94 104 TYR A O 1
ATOM 816 N N . ARG A 1 105 ? 8.180 -2.411 -5.615 1.00 91.88 105 ARG A N 1
ATOM 817 C CA . ARG A 1 105 ? 8.773 -2.838 -6.881 1.00 91.88 105 ARG A CA 1
ATOM 818 C C . ARG A 1 105 ? 9.163 -4.319 -6.783 1.00 91.88 105 ARG A C 1
ATOM 820 O O . ARG A 1 105 ? 10.320 -4.640 -6.520 1.00 91.88 105 ARG A O 1
ATOM 827 N N . PRO A 1 106 ? 8.214 -5.247 -7.001 1.00 85.06 106 PRO A N 1
ATOM 828 C CA . PRO A 1 106 ? 8.409 -6.683 -6.753 1.00 85.06 106 PRO A CA 1
ATOM 829 C C . PRO A 1 106 ? 9.512 -7.344 -7.596 1.00 85.06 106 PRO A C 1
ATOM 831 O O . PRO A 1 106 ? 9.911 -8.471 -7.310 1.00 85.06 106 PRO A O 1
ATOM 834 N N . TYR A 1 107 ? 9.985 -6.673 -8.647 1.00 90.06 107 TYR A N 1
ATOM 835 C CA . TYR A 1 107 ? 11.005 -7.181 -9.566 1.00 90.06 107 TYR A CA 1
ATOM 836 C C . TYR A 1 107 ? 12.353 -6.455 -9.435 1.00 90.06 107 TYR A C 1
ATOM 838 O O . TYR A 1 107 ? 13.269 -6.724 -10.210 1.00 90.06 107 TYR A O 1
ATOM 846 N N . GLU A 1 108 ? 12.490 -5.558 -8.457 1.00 90.88 108 GLU A N 1
ATOM 847 C CA . GLU A 1 108 ? 13.708 -4.788 -8.201 1.00 90.88 108 GLU A CA 1
ATOM 848 C C . GLU A 1 108 ? 14.296 -5.104 -6.820 1.00 90.88 108 GLU A C 1
ATOM 850 O O . GLU A 1 108 ? 13.677 -5.758 -5.980 1.00 90.88 108 GLU A O 1
ATOM 855 N N . ARG A 1 109 ? 15.535 -4.652 -6.590 1.00 89.38 109 ARG A N 1
ATOM 856 C CA . ARG A 1 109 ? 16.174 -4.671 -5.270 1.00 89.38 109 ARG A CA 1
ATOM 857 C C . ARG A 1 109 ? 16.608 -3.253 -4.888 1.00 89.38 109 ARG A C 1
ATOM 859 O O . ARG A 1 109 ? 17.368 -2.663 -5.656 1.00 89.38 109 ARG A O 1
ATOM 866 N N . PRO A 1 110 ? 16.200 -2.740 -3.713 1.00 89.81 110 PRO A N 1
ATOM 867 C CA . PRO A 1 110 ? 15.256 -3.346 -2.761 1.00 89.81 110 PRO A CA 1
ATOM 868 C C . PRO A 1 110 ? 13.844 -3.502 -3.358 1.00 89.81 110 PRO A C 1
ATOM 870 O O . PRO A 1 110 ? 13.443 -2.715 -4.208 1.00 89.81 110 PRO A O 1
ATOM 873 N N . GLU A 1 111 ? 13.084 -4.502 -2.898 1.00 94.06 111 GLU A N 1
ATOM 874 C CA . GLU A 1 111 ? 11.704 -4.717 -3.362 1.00 94.06 111 GLU A CA 1
ATOM 875 C C . GLU A 1 111 ? 10.765 -3.592 -2.916 1.00 94.06 111 GLU A C 1
ATOM 877 O O . GLU A 1 111 ? 9.746 -3.356 -3.558 1.00 94.06 111 GLU A O 1
ATOM 882 N N . ALA A 1 112 ? 11.070 -2.895 -1.817 1.00 94.62 112 ALA A N 1
ATOM 883 C CA . ALA A 1 112 ? 10.323 -1.702 -1.443 1.00 94.62 112 ALA A CA 1
ATOM 884 C C . ALA A 1 112 ? 11.156 -0.615 -0.772 1.00 94.62 112 ALA A C 1
ATOM 886 O O . ALA A 1 112 ? 12.079 -0.890 0.001 1.00 94.62 112 ALA A O 1
ATOM 887 N N . ARG A 1 113 ? 10.721 0.629 -0.979 1.00 94.44 113 ARG A N 1
ATOM 888 C CA . ARG A 1 113 ? 11.068 1.787 -0.150 1.00 94.44 113 ARG A CA 1
ATOM 889 C C . ARG A 1 113 ? 9.837 2.220 0.636 1.00 94.44 113 ARG A C 1
ATOM 891 O O . ARG A 1 113 ? 8.756 2.396 0.084 1.00 94.44 113 ARG A O 1
ATOM 898 N N . ILE A 1 114 ? 9.999 2.360 1.945 1.00 93.25 114 ILE A N 1
ATOM 899 C CA . ILE A 1 114 ? 8.924 2.683 2.882 1.00 93.25 114 ILE A CA 1
ATOM 900 C C . ILE A 1 114 ? 9.278 3.981 3.592 1.00 93.25 114 ILE A C 1
ATOM 902 O O . ILE A 1 114 ? 10.309 4.041 4.271 1.00 93.25 114 ILE A O 1
ATOM 906 N N . ILE A 1 115 ? 8.407 4.977 3.472 1.00 91.44 115 ILE A N 1
ATOM 907 C CA . ILE A 1 115 ? 8.564 6.306 4.053 1.00 91.44 115 ILE A CA 1
ATOM 908 C C . ILE A 1 115 ? 7.442 6.516 5.066 1.00 91.44 115 ILE A C 1
ATOM 910 O O . ILE A 1 115 ? 6.261 6.468 4.733 1.00 91.44 115 ILE A O 1
ATOM 914 N N . LEU A 1 116 ? 7.819 6.691 6.330 1.00 89.88 116 LEU A N 1
ATOM 915 C CA . LEU A 1 116 ? 6.903 6.864 7.457 1.00 89.88 116 LEU A CA 1
ATOM 916 C C . LEU A 1 116 ? 7.414 8.005 8.324 1.00 89.88 116 LEU A C 1
ATOM 918 O O . LEU A 1 116 ? 8.577 7.987 8.719 1.00 89.88 116 LEU A O 1
ATOM 922 N N . GLU A 1 117 ? 6.565 8.999 8.598 1.00 85.56 117 GLU A N 1
ATOM 923 C CA . GLU A 1 117 ? 6.933 10.178 9.403 1.00 85.56 117 GLU A CA 1
ATOM 924 C C . GLU A 1 117 ? 8.250 10.834 8.929 1.00 85.56 117 GLU A C 1
ATOM 926 O O . GLU A 1 117 ? 9.119 11.195 9.722 1.00 85.56 117 GLU A O 1
ATOM 931 N N . GLY A 1 118 ? 8.446 10.914 7.607 1.00 82.75 118 GLY A N 1
ATOM 932 C CA . GLY A 1 118 ? 9.655 11.467 6.984 1.00 82.75 118 GLY A CA 1
ATOM 933 C C . GLY A 1 118 ? 10.901 10.572 7.053 1.00 82.75 118 GLY A C 1
ATOM 934 O O . GLY A 1 118 ? 11.958 10.961 6.557 1.00 82.75 118 GLY A O 1
ATOM 935 N N . ARG A 1 119 ? 10.808 9.368 7.634 1.00 86.38 119 ARG A N 1
ATOM 936 C CA . ARG A 1 119 ? 11.903 8.389 7.690 1.00 86.38 119 ARG A CA 1
ATOM 937 C C . ARG A 1 119 ? 11.777 7.379 6.559 1.00 86.38 119 ARG A C 1
ATOM 939 O O . ARG A 1 119 ? 10.785 6.659 6.484 1.00 86.38 119 ARG A O 1
ATOM 946 N N . CYS A 1 120 ? 12.814 7.282 5.732 1.00 89.25 120 CYS A N 1
ATOM 947 C CA . CYS A 1 120 ? 12.912 6.301 4.652 1.00 89.25 120 CYS A CA 1
ATOM 948 C C . CYS A 1 120 ? 13.606 5.017 5.131 1.00 89.25 120 CYS A C 1
ATOM 950 O O . CYS A 1 120 ? 14.608 5.058 5.843 1.00 89.25 120 CYS A O 1
ATOM 952 N N . SER A 1 121 ? 13.086 3.866 4.711 1.00 90.56 121 SER A N 1
ATOM 953 C CA . SER A 1 121 ? 13.666 2.545 4.957 1.00 90.56 121 SER A CA 1
ATOM 954 C C . SER A 1 121 ? 13.509 1.657 3.729 1.00 90.56 121 SER A C 1
ATOM 956 O O . SER A 1 121 ? 12.501 1.744 3.035 1.00 90.56 121 SER A O 1
ATOM 958 N N . GLU A 1 122 ? 14.478 0.782 3.488 1.00 92.88 122 GLU A N 1
ATOM 959 C CA . GLU A 1 122 ? 14.464 -0.146 2.356 1.00 92.88 122 GLU A CA 1
ATOM 960 C C . GLU A 1 122 ? 14.188 -1.574 2.827 1.00 92.88 122 GLU A C 1
ATOM 962 O O . GLU A 1 122 ? 14.626 -1.989 3.906 1.00 92.88 122 GLU A O 1
ATOM 967 N N . VAL A 1 123 ? 13.439 -2.328 2.025 1.00 91.62 123 VAL A N 1
ATOM 968 C CA . VAL A 1 123 ? 13.073 -3.718 2.297 1.00 91.62 123 VAL A CA 1
ATOM 969 C C . VAL A 1 123 ? 13.475 -4.582 1.109 1.00 91.62 123 VAL A C 1
ATOM 971 O O . VAL A 1 123 ? 12.957 -4.443 0.010 1.00 91.62 123 VAL A O 1
ATOM 974 N N . GLU A 1 124 ? 14.405 -5.503 1.354 1.00 90.19 124 GLU A N 1
ATOM 975 C CA . GLU A 1 124 ? 14.971 -6.409 0.343 1.00 90.19 124 GLU A CA 1
ATOM 976 C C . GLU A 1 124 ? 13.985 -7.428 -0.231 1.00 90.19 124 GLU A C 1
ATOM 978 O O . GLU A 1 124 ? 14.196 -7.913 -1.338 1.00 90.19 124 GLU A O 1
ATOM 983 N N . ALA A 1 125 ? 13.002 -7.835 0.571 1.00 90.12 125 ALA A N 1
A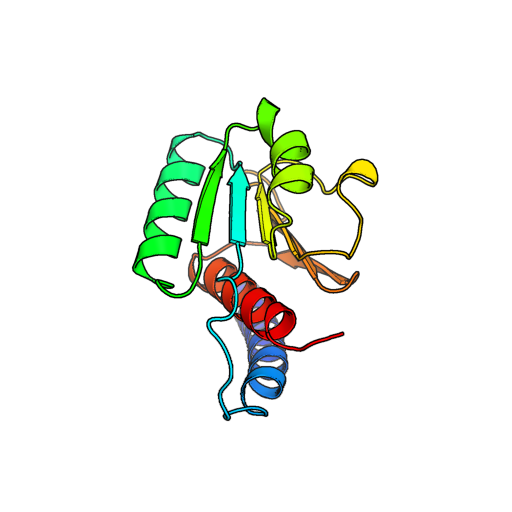TOM 984 C CA . ALA A 1 125 ? 11.967 -8.786 0.195 1.00 90.12 125 ALA A CA 1
ATOM 985 C C . ALA A 1 125 ? 10.705 -8.485 1.001 1.00 90.12 125 ALA A C 1
ATOM 987 O O . ALA A 1 125 ? 10.779 -8.464 2.233 1.00 90.12 125 ALA A O 1
ATOM 988 N N . VAL A 1 126 ? 9.591 -8.226 0.325 1.00 91.44 126 VAL A N 1
ATOM 989 C CA . VAL A 1 126 ? 8.333 -7.817 0.954 1.00 91.44 126 VAL A CA 1
ATOM 990 C C . VAL A 1 126 ? 7.448 -9.035 1.173 1.00 91.44 126 VAL A C 1
ATOM 992 O O . VAL A 1 126 ? 6.995 -9.679 0.229 1.00 91.44 126 VAL A O 1
ATOM 995 N N . GLU A 1 127 ? 7.151 -9.338 2.435 1.00 93.81 127 GLU A N 1
ATOM 996 C CA . GLU A 1 127 ? 6.080 -10.265 2.789 1.00 93.81 127 GLU A CA 1
ATOM 997 C C . GLU A 1 127 ? 4.764 -9.492 2.985 1.00 93.81 127 GLU A C 1
ATOM 999 O O . GLU A 1 127 ? 4.757 -8.335 3.411 1.00 93.81 127 GLU A O 1
ATOM 1004 N N . LEU A 1 128 ? 3.615 -10.152 2.793 1.00 93.44 128 LEU A N 1
ATOM 1005 C CA . LEU A 1 128 ? 2.308 -9.561 3.126 1.00 93.44 128 LEU A CA 1
ATOM 1006 C C . LEU A 1 128 ? 2.258 -9.062 4.583 1.00 93.44 128 LEU A C 1
ATOM 1008 O O . LEU A 1 128 ? 1.665 -8.028 4.875 1.00 93.44 128 LEU A O 1
ATOM 1012 N N . ALA A 1 129 ? 2.927 -9.767 5.501 1.00 93.75 129 ALA A N 1
ATOM 1013 C CA . ALA A 1 129 ? 3.035 -9.367 6.902 1.00 93.75 129 ALA A CA 1
ATOM 1014 C C . ALA A 1 129 ? 3.739 -8.012 7.098 1.00 93.75 129 ALA A C 1
ATOM 1016 O O . ALA A 1 129 ? 3.431 -7.304 8.059 1.00 93.75 129 ALA A O 1
ATOM 1017 N N . ASP A 1 130 ? 4.663 -7.643 6.210 1.00 93.88 130 ASP A N 1
ATOM 1018 C CA . ASP A 1 130 ? 5.343 -6.350 6.265 1.00 93.88 130 ASP A CA 1
ATOM 1019 C C . ASP A 1 130 ? 4.386 -5.232 5.833 1.00 93.88 130 ASP A C 1
ATOM 1021 O O . ASP A 1 130 ? 4.274 -4.229 6.535 1.00 93.88 130 ASP A O 1
ATOM 1025 N N . LEU A 1 131 ? 3.610 -5.443 4.762 1.00 95.12 131 LEU A N 1
ATOM 1026 C CA . LEU A 1 131 ? 2.568 -4.502 4.328 1.00 95.12 131 LEU A CA 1
ATOM 1027 C C . LEU A 1 131 ? 1.496 -4.302 5.408 1.00 95.12 131 LEU A C 1
ATOM 1029 O O . LEU A 1 131 ? 1.147 -3.167 5.725 1.00 95.12 131 LEU A O 1
ATOM 1033 N N . LEU A 1 132 ? 1.027 -5.389 6.033 1.00 96.00 132 LEU A N 1
ATOM 1034 C CA . LEU A 1 132 ? 0.073 -5.323 7.146 1.00 96.00 132 LEU A CA 1
ATOM 1035 C C . LEU A 1 132 ? 0.632 -4.533 8.331 1.00 96.00 132 LEU A C 1
ATOM 1037 O O . LEU A 1 132 ? -0.082 -3.736 8.927 1.00 96.00 132 LEU A O 1
ATOM 1041 N N . SER A 1 133 ? 1.917 -4.718 8.640 1.00 94.44 133 SER A N 1
ATOM 1042 C CA . SER A 1 133 ? 2.577 -3.978 9.716 1.00 94.44 133 SER A CA 1
ATOM 1043 C C . SER A 1 133 ? 2.602 -2.474 9.418 1.00 94.44 133 SER A C 1
ATOM 1045 O O . SER A 1 133 ? 2.333 -1.665 10.304 1.00 94.44 133 SER A O 1
ATOM 1047 N N . VAL A 1 134 ? 2.882 -2.080 8.171 1.00 95.06 134 VAL A N 1
ATOM 1048 C CA . VAL A 1 134 ? 2.849 -0.666 7.760 1.00 95.06 134 VAL A CA 1
ATOM 1049 C C . VAL A 1 134 ? 1.434 -0.090 7.854 1.00 95.06 134 VAL A C 1
ATOM 1051 O O . VAL A 1 134 ? 1.269 1.009 8.381 1.00 95.06 134 VAL A O 1
ATOM 1054 N N . VAL A 1 135 ? 0.417 -0.835 7.408 1.00 95.00 135 VAL A N 1
ATOM 1055 C CA . VAL A 1 135 ? -0.994 -0.445 7.563 1.00 95.00 135 VAL A CA 1
ATOM 1056 C C . VAL A 1 135 ? -1.324 -0.220 9.038 1.00 95.00 135 VAL A C 1
ATOM 1058 O O . VAL A 1 135 ? -1.805 0.853 9.391 1.00 95.00 135 VAL A O 1
ATOM 1061 N N . ASP A 1 136 ? -1.006 -1.180 9.908 1.00 94.25 136 ASP A N 1
ATOM 1062 C CA . ASP A 1 136 ? -1.281 -1.089 11.345 1.00 94.25 136 ASP A CA 1
ATOM 1063 C C . ASP A 1 136 ? -0.659 0.164 11.959 1.00 94.25 136 ASP A C 1
ATOM 1065 O O . ASP A 1 136 ? -1.334 0.921 12.657 1.00 94.25 136 ASP A O 1
ATOM 1069 N N . TYR A 1 137 ? 0.598 0.445 11.621 1.00 91.75 137 TYR A N 1
ATOM 1070 C CA . TYR A 1 137 ? 1.282 1.646 12.076 1.00 91.75 137 TYR A CA 1
ATOM 1071 C C . TYR A 1 137 ? 0.589 2.933 11.612 1.00 91.75 137 TYR A C 1
ATOM 1073 O O . TYR A 1 137 ? 0.261 3.780 12.441 1.00 91.75 137 TYR A O 1
ATOM 1081 N N . CYS A 1 138 ? 0.306 3.075 10.313 1.00 90.94 138 CYS A N 1
ATOM 1082 C CA . CYS A 1 138 ? -0.351 4.277 9.793 1.00 90.94 138 CYS A CA 1
ATOM 1083 C C . CYS A 1 138 ? -1.751 4.465 10.388 1.00 90.94 138 CYS A C 1
ATOM 1085 O O . CYS A 1 138 ? -2.175 5.593 10.629 1.00 90.94 138 CYS A O 1
ATOM 1087 N N . THR A 1 139 ? -2.468 3.373 10.667 1.00 8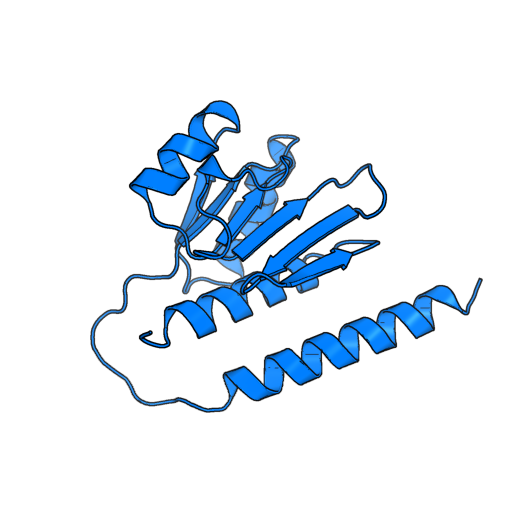8.06 139 THR A N 1
ATOM 1088 C CA . THR A 1 139 ? -3.787 3.443 11.308 1.00 88.06 139 THR A CA 1
ATOM 1089 C C . THR A 1 139 ? -3.713 3.861 12.769 1.00 88.06 139 THR A C 1
ATOM 1091 O O . THR A 1 139 ? -4.616 4.552 13.233 1.00 88.06 139 THR A O 1
ATOM 1094 N N . ALA A 1 140 ? -2.663 3.460 13.490 1.00 86.50 140 ALA A N 1
ATOM 1095 C CA . ALA A 1 140 ? -2.429 3.894 14.860 1.00 86.50 140 ALA A CA 1
ATOM 1096 C C . ALA A 1 140 ? -2.093 5.390 14.895 1.00 86.50 140 ALA A C 1
ATOM 1098 O O . ALA A 1 140 ? -2.744 6.138 15.614 1.00 86.50 140 ALA A O 1
ATOM 1099 N N . VAL A 1 141 ? -1.170 5.842 14.037 1.00 83.75 141 VAL A N 1
ATOM 1100 C CA . VAL A 1 141 ? -0.786 7.260 13.938 1.00 83.75 141 VAL A CA 1
ATOM 1101 C C . VAL A 1 141 ? -1.967 8.139 13.522 1.00 83.75 141 VAL A C 1
ATOM 1103 O O . VAL A 1 141 ? -2.169 9.197 14.103 1.00 83.75 141 VAL A O 1
ATOM 1106 N N . ALA A 1 142 ? -2.794 7.701 12.567 1.00 76.94 142 ALA A N 1
ATOM 1107 C CA . ALA A 1 142 ? -3.967 8.461 12.124 1.00 76.94 142 ALA A CA 1
ATOM 1108 C C . ALA A 1 142 ? -5.065 8.595 13.196 1.00 76.94 142 ALA A C 1
ATOM 1110 O O . ALA A 1 142 ? -5.907 9.487 13.101 1.00 76.94 142 ALA A O 1
ATOM 1111 N N . LYS A 1 143 ? -5.089 7.707 14.199 1.00 68.31 143 LYS A N 1
ATOM 1112 C CA . LYS A 1 143 ? -6.012 7.801 15.340 1.00 68.31 143 LYS A CA 1
ATOM 1113 C C . LYS A 1 143 ? -5.524 8.777 16.410 1.00 68.31 143 LYS A C 1
ATOM 1115 O O . LYS A 1 143 ? -6.344 9.240 17.199 1.00 68.31 143 LYS A O 1
ATOM 1120 N N . THR A 1 144 ? -4.233 9.096 16.429 1.00 55.47 144 THR A N 1
ATOM 1121 C CA . THR A 1 144 ? -3.648 10.057 17.363 1.00 55.47 144 THR A CA 1
ATOM 1122 C C . THR A 1 144 ? -3.819 11.473 16.798 1.00 55.47 144 THR A C 1
ATOM 1124 O O . THR A 1 144 ? -3.262 11.768 15.738 1.00 55.47 144 THR A O 1
ATOM 1127 N N . PRO A 1 145 ? -4.593 12.369 17.439 1.00 48.47 145 PRO A N 1
ATOM 1128 C CA . PRO A 1 145 ? -4.689 13.754 16.988 1.00 48.47 145 PRO A CA 1
ATOM 1129 C C . PRO A 1 145 ? -3.309 14.430 17.072 1.00 48.47 145 PRO A C 1
ATOM 1131 O O . PRO A 1 145 ? -2.616 14.291 18.080 1.00 48.47 145 PRO A O 1
ATOM 1134 N N . ARG A 1 146 ? -2.912 15.117 15.991 1.00 45.66 146 ARG A N 1
ATOM 1135 C CA . ARG A 1 146 ? -1.727 15.992 15.953 1.00 45.66 146 ARG A CA 1
ATOM 1136 C C . ARG A 1 146 ? -1.982 17.298 16.693 1.00 45.66 146 ARG A C 1
ATOM 1138 O O . ARG A 1 146 ? -3.124 17.802 16.592 1.00 45.66 146 ARG A O 1
#

Secondary structure (DSSP, 8-state):
--HHHHHHHHHHHHHHHHHHHHHTS-----S-PPPPEEEEE-SSHHHHHHHHHHHHHH-TTSEEEE--TTTHHHHHHHH--SEEEESSPPPGGGTTTSSEEEEE-TTSSSSEEEEETTEEEEESS--HHHHHHHHHHHHHHHHS--